Protein AF-A0A7D9IJY4-F1 (afdb_monomer)

Organism: Paramuricea clavata (NCBI:txid317549)

Nearest PDB structures (foldseek):
  7r44-assembly1_p  TM=6.832E-01  e=5.356E-04  Bos taurus
  6zkt-assembly1_Z  TM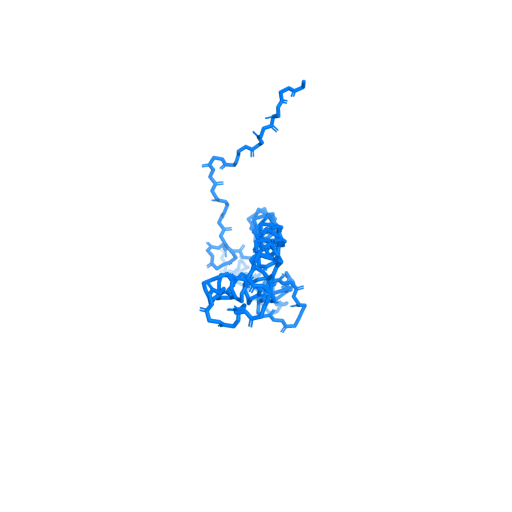=6.536E-01  e=6.001E-04  Ovis aries
  6zkj-assembly1_Z  TM=6.520E-01  e=9.458E-04  Ovis aries
  5ldw-assembly1_p  TM=6.730E-01  e=7.323E-03  Bos taurus
  6y79-assembly1_d  TM=7.376E-01  e=4.031E-02  Yarrowia lipolytica

Solvent-accessible surface area (backbone atoms only — not comparable to full-atom values): 6509 Å² total; per-residue (Å²): 133,82,84,83,76,87,78,76,93,66,83,59,60,51,75,92,76,49,61,55,83,40,69,65,59,39,51,46,18,51,52,41,53,53,49,54,44,51,52,30,53,53,48,30,51,54,29,48,51,52,33,51,53,40,39,70,73,44,55,92,49,27,82,72,76,35,48,65,40,51,53,55,24,50,57,33,43,52,56,27,50,39,39,63,36,71,87,35,88,65,20,29,77,71,74,65,51,71,55,72,67,59,53,50,55,52,52,56,55,62,73,76,108

Radius of gyration: 20.62 Å; Cα contacts (8 Å, |Δi|>4): 82; chains: 1; bounding box: 39×32×65 Å

Structure (mmCIF, N/CA/C/O backbone):
data_AF-A0A7D9IJY4-F1
#
_entry.id   AF-A0A7D9IJY4-F1
#
loop_
_atom_site.group_PDB
_atom_site.id
_atom_site.type_symbol
_atom_site.label_atom_id
_atom_site.label_alt_id
_atom_site.label_comp_id
_atom_site.label_asym_id
_atom_site.label_entity_id
_atom_site.label_seq_id
_atom_site.pdbx_PDB_ins_code
_atom_site.Cartn_x
_atom_site.Cartn_y
_atom_site.Cartn_z
_atom_site.occupancy
_atom_site.B_iso_or_equiv
_atom_site.auth_seq_id
_atom_site.auth_comp_id
_atom_site.auth_asym_id
_atom_site.auth_atom_id
_atom_site.pdbx_PDB_model_num
ATOM 1 N N . MET A 1 1 ? 16.356 15.840 17.396 1.00 50.16 1 MET A N 1
ATOM 2 C CA . MET A 1 1 ? 16.531 15.184 16.085 1.00 50.16 1 MET A CA 1
ATOM 3 C C . MET A 1 1 ? 15.353 15.600 15.234 1.00 50.16 1 MET A C 1
ATOM 5 O O . MET A 1 1 ? 14.234 15.227 15.561 1.00 50.16 1 MET A O 1
ATOM 9 N N . GLU A 1 2 ? 15.565 16.460 14.244 1.00 61.25 2 GLU A N 1
ATOM 10 C CA . GLU A 1 2 ? 14.496 16.796 13.304 1.00 61.25 2 GLU A CA 1
ATOM 11 C C . GLU A 1 2 ? 14.205 15.572 12.432 1.00 61.25 2 GLU A C 1
ATOM 13 O O . GLU A 1 2 ? 15.118 14.926 11.916 1.00 61.25 2 GLU A O 1
ATOM 18 N N . ASN A 1 3 ? 12.928 15.219 12.309 1.00 68.62 3 ASN A N 1
ATOM 19 C CA . ASN A 1 3 ? 12.497 14.093 11.494 1.00 68.62 3 ASN A CA 1
ATOM 20 C C . ASN A 1 3 ? 12.624 14.476 10.015 1.00 68.62 3 ASN A C 1
ATOM 22 O O . ASN A 1 3 ? 11.697 15.051 9.441 1.00 68.62 3 ASN A O 1
ATOM 26 N N . PHE A 1 4 ? 13.766 14.167 9.397 1.00 81.44 4 PHE A N 1
ATOM 27 C CA . PHE A 1 4 ? 13.955 14.337 7.959 1.00 81.44 4 PHE A CA 1
ATOM 28 C C . PHE A 1 4 ? 13.039 13.366 7.205 1.00 81.44 4 PHE A C 1
ATOM 30 O O . PHE A 1 4 ? 13.317 12.172 7.080 1.00 81.44 4 PHE A O 1
ATOM 37 N N . LYS A 1 5 ? 11.905 13.876 6.721 1.00 81.38 5 LYS A N 1
ATOM 38 C CA . LYS A 1 5 ? 10.998 13.133 5.846 1.00 81.38 5 LYS A CA 1
ATOM 39 C C . LYS A 1 5 ? 11.511 13.241 4.415 1.00 81.38 5 LYS A C 1
ATOM 41 O O . LYS A 1 5 ? 11.683 14.341 3.897 1.00 81.38 5 LYS A O 1
ATOM 46 N N . ARG A 1 6 ? 11.735 12.097 3.769 1.00 81.88 6 ARG A N 1
ATOM 47 C CA . ARG A 1 6 ? 12.071 12.049 2.345 1.00 81.88 6 ARG A CA 1
ATOM 48 C C . ARG A 1 6 ? 10.790 12.179 1.527 1.00 81.88 6 ARG A C 1
ATOM 50 O O . ARG A 1 6 ? 9.887 11.359 1.674 1.00 81.88 6 ARG A O 1
ATOM 57 N N . TYR A 1 7 ? 10.737 13.180 0.658 1.00 81.94 7 TYR A N 1
ATOM 58 C CA . TYR A 1 7 ? 9.654 13.354 -0.304 1.00 81.94 7 TYR A CA 1
ATOM 59 C C . TYR A 1 7 ? 10.115 12.870 -1.679 1.00 81.94 7 TYR A C 1
ATOM 61 O O . TYR A 1 7 ? 11.240 13.149 -2.093 1.00 81.94 7 TYR A O 1
AT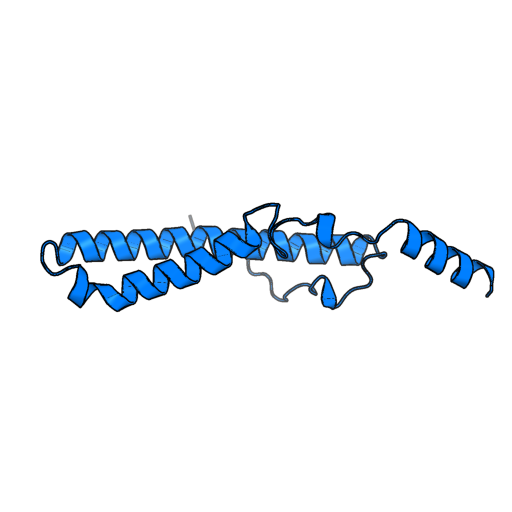OM 69 N N . TYR A 1 8 ? 9.249 12.136 -2.373 1.00 80.31 8 TYR A N 1
ATOM 70 C CA . TYR A 1 8 ? 9.403 11.853 -3.797 1.00 80.31 8 TYR A CA 1
ATOM 71 C C . TYR A 1 8 ? 8.556 12.895 -4.523 1.00 80.31 8 TYR A C 1
ATOM 73 O O . TYR A 1 8 ? 7.338 12.894 -4.364 1.00 80.31 8 TYR A O 1
ATOM 81 N N . SER A 1 9 ? 9.201 13.838 -5.214 1.00 72.31 9 SER A N 1
ATOM 82 C CA . SER A 1 9 ? 8.518 14.956 -5.878 1.00 72.31 9 SER A CA 1
ATOM 83 C C . SER A 1 9 ? 7.589 14.489 -6.996 1.00 72.31 9 SER A C 1
ATOM 85 O O . SER A 1 9 ? 6.562 15.117 -7.233 1.00 72.31 9 SER A O 1
ATOM 87 N N . GLU A 1 10 ? 7.926 13.371 -7.641 1.00 84.94 10 GLU A N 1
ATOM 88 C CA . GLU A 1 10 ? 7.186 12.802 -8.762 1.00 84.94 10 GLU A CA 1
ATOM 89 C C . GLU A 1 10 ? 7.014 11.293 -8.573 1.00 84.94 10 GLU A C 1
ATOM 91 O O . GLU A 1 10 ? 7.887 10.599 -8.037 1.00 84.94 10 GLU A O 1
ATOM 96 N N . ARG A 1 11 ? 5.854 10.783 -8.993 1.00 88.44 11 ARG A N 1
ATOM 97 C CA . ARG A 1 11 ? 5.599 9.345 -9.036 1.00 88.44 11 ARG A CA 1
ATOM 98 C C . ARG A 1 11 ? 6.290 8.788 -10.277 1.00 88.44 11 ARG A C 1
ATOM 100 O O . ARG A 1 11 ? 6.052 9.287 -11.369 1.00 88.44 11 ARG A O 1
ATOM 107 N N . ALA A 1 12 ? 7.117 7.760 -10.105 1.00 90.94 12 ALA A N 1
ATOM 108 C CA . ALA A 1 12 ? 7.667 7.038 -11.251 1.00 90.94 12 ALA A CA 1
ATOM 109 C C . ALA A 1 12 ? 6.537 6.311 -12.012 1.00 90.94 12 ALA A C 1
ATOM 111 O O . ALA A 1 12 ? 5.530 5.954 -11.383 1.00 90.94 12 ALA A O 1
ATOM 112 N N . PRO A 1 13 ? 6.692 6.103 -13.331 1.00 92.62 13 PRO A N 1
ATOM 113 C CA . PRO A 1 13 ? 5.668 5.477 -14.159 1.00 92.62 13 PRO A CA 1
ATOM 114 C C . PRO A 1 13 ? 5.359 4.048 -13.694 1.00 92.62 13 PRO A C 1
ATOM 116 O O . PRO A 1 13 ? 6.205 3.363 -13.107 1.00 92.62 13 PRO A O 1
ATOM 119 N N . LEU A 1 14 ? 4.123 3.610 -13.924 1.00 91.50 14 LEU A N 1
ATOM 120 C CA . LEU A 1 14 ? 3.663 2.264 -13.582 1.00 91.50 14 LEU A CA 1
ATOM 121 C C . LEU A 1 14 ? 4.084 1.240 -14.644 1.00 91.50 14 LEU A C 1
ATOM 123 O O . LEU A 1 14 ? 4.466 1.592 -15.758 1.00 91.50 14 LEU A O 1
ATOM 127 N N . PHE A 1 15 ? 3.991 -0.052 -14.316 1.00 91.81 15 PHE A N 1
ATOM 128 C CA . PHE A 1 15 ? 4.351 -1.121 -15.253 1.00 91.81 15 PHE A CA 1
ATOM 129 C C . PHE A 1 15 ? 3.485 -1.132 -16.521 1.00 91.81 15 PHE A C 1
ATOM 131 O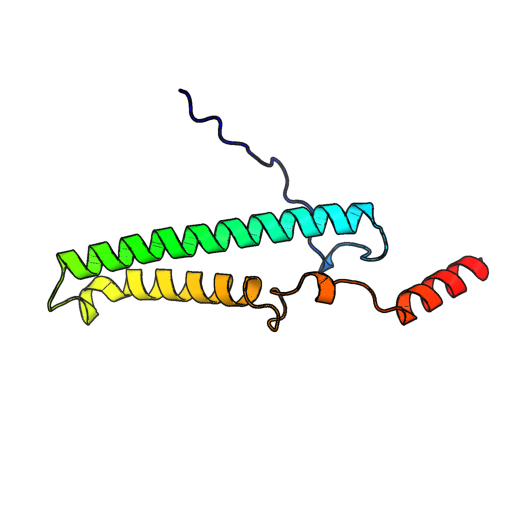 O . PHE A 1 15 ? 3.952 -1.589 -17.559 1.00 91.81 15 PHE A O 1
ATOM 138 N N . GLU A 1 16 ? 2.247 -0.634 -16.461 1.00 89.56 16 GLU A N 1
ATOM 139 C CA . GLU A 1 16 ? 1.364 -0.526 -17.628 1.00 89.56 16 GLU A CA 1
ATOM 140 C C . GLU A 1 16 ? 1.751 0.621 -18.580 1.00 89.56 16 GLU A C 1
ATOM 142 O O . GLU A 1 16 ? 1.301 0.646 -19.725 1.00 89.56 16 GLU A O 1
ATOM 147 N N . GLU A 1 17 ? 2.572 1.567 -18.118 1.00 91.25 17 GLU A N 1
ATOM 148 C CA . GLU A 1 17 ? 2.914 2.808 -18.828 1.00 91.25 17 GLU A CA 1
ATOM 149 C C . GLU A 1 17 ? 4.296 2.752 -19.501 1.00 91.25 17 GLU A C 1
ATOM 151 O O . GLU A 1 17 ? 4.649 3.656 -20.258 1.00 91.25 17 GLU A O 1
ATOM 156 N N . ILE A 1 18 ? 5.086 1.707 -19.234 1.00 92.69 18 ILE A N 1
ATOM 157 C CA . ILE A 1 18 ? 6.475 1.579 -19.696 1.00 92.69 18 ILE A CA 1
ATOM 158 C C . ILE A 1 18 ? 6.663 0.458 -20.725 1.00 92.69 18 ILE A C 1
ATOM 160 O O . ILE A 1 18 ? 5.900 -0.508 -20.778 1.00 92.69 18 ILE A O 1
ATOM 164 N N . ASP A 1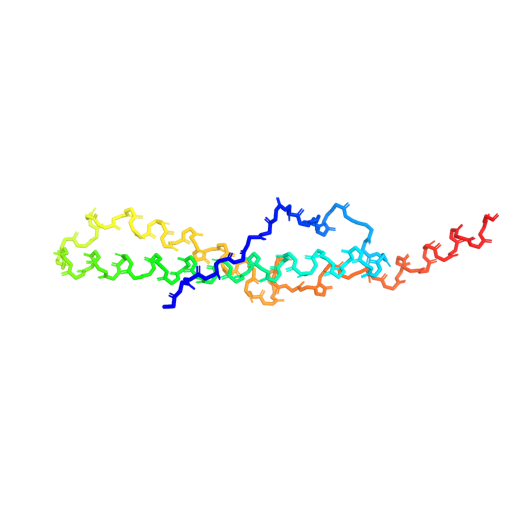 19 ? 7.755 0.530 -21.494 1.00 90.56 19 ASP A N 1
ATOM 165 C CA . ASP A 1 19 ? 8.298 -0.657 -22.161 1.00 90.56 19 ASP A CA 1
ATOM 166 C C . ASP A 1 19 ? 8.990 -1.537 -21.109 1.00 90.56 19 ASP A C 1
ATOM 168 O O . ASP A 1 19 ? 10.101 -1.242 -20.672 1.00 90.56 19 ASP A O 1
ATOM 172 N N . CYS A 1 20 ? 8.358 -2.645 -20.707 1.00 88.31 20 CYS A N 1
ATOM 173 C CA . CYS A 1 20 ? 8.943 -3.583 -19.742 1.00 88.31 20 CYS A CA 1
ATOM 174 C C . CYS A 1 20 ? 10.259 -4.234 -20.217 1.00 88.31 20 CYS A C 1
ATOM 176 O O . CYS A 1 20 ? 10.898 -4.942 -19.436 1.00 88.31 20 CYS A O 1
ATOM 178 N N . MET A 1 21 ? 10.642 -4.050 -21.485 1.00 87.50 21 MET A N 1
ATOM 179 C CA . MET A 1 21 ? 11.924 -4.488 -22.039 1.00 87.50 21 MET A CA 1
ATOM 180 C C . MET A 1 21 ? 13.060 -3.506 -21.739 1.00 87.50 21 MET A C 1
ATOM 182 O O . MET A 1 21 ? 14.218 -3.916 -21.792 1.00 87.50 21 MET A O 1
ATOM 186 N N . ASP A 1 22 ? 12.754 -2.235 -21.453 1.00 90.62 22 ASP A N 1
ATOM 187 C CA . ASP A 1 22 ? 13.740 -1.239 -21.036 1.00 90.62 22 ASP A CA 1
ATOM 188 C C . ASP A 1 22 ? 14.145 -1.500 -19.571 1.00 90.62 22 ASP A C 1
ATOM 190 O O . ASP A 1 22 ? 13.318 -1.355 -18.660 1.00 90.62 22 ASP A O 1
ATOM 194 N N . PRO A 1 23 ? 15.413 -1.876 -19.305 1.00 90.00 23 PRO A N 1
ATOM 195 C CA . PRO A 1 23 ? 15.862 -2.181 -17.953 1.00 90.00 23 PRO A CA 1
ATOM 196 C C . PRO A 1 23 ? 15.761 -0.993 -16.990 1.00 90.00 23 PRO A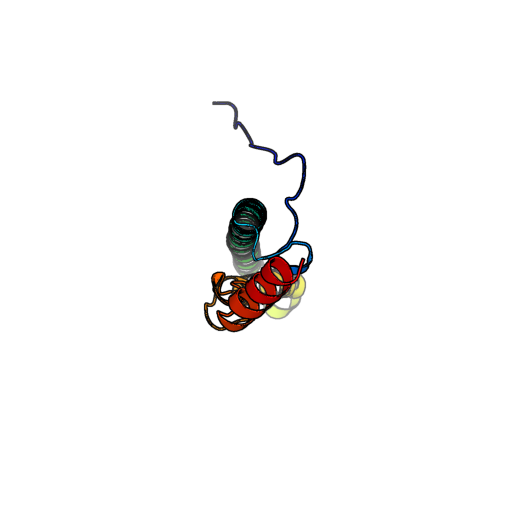 C 1
ATOM 198 O O . PRO A 1 23 ? 15.526 -1.208 -15.798 1.00 90.00 23 PRO A O 1
ATOM 201 N N . VAL A 1 24 ? 15.950 0.239 -17.477 1.00 92.94 24 VAL A N 1
ATOM 202 C CA . VAL A 1 24 ? 15.935 1.448 -16.642 1.00 92.94 24 VAL A CA 1
ATOM 203 C C . VAL A 1 24 ? 14.502 1.765 -16.236 1.00 92.94 24 VAL A C 1
ATOM 205 O O . VAL A 1 24 ? 14.213 1.833 -15.040 1.00 92.94 24 VAL A O 1
ATOM 208 N N . ALA A 1 25 ? 13.590 1.841 -17.208 1.00 93.31 25 ALA A N 1
ATOM 209 C CA . ALA A 1 25 ? 12.174 2.083 -16.941 1.00 93.31 25 ALA A CA 1
ATOM 210 C C . ALA A 1 25 ? 11.578 1.000 -16.023 1.00 93.31 25 ALA A C 1
ATOM 212 O O . ALA A 1 25 ? 10.889 1.302 -15.044 1.00 93.31 25 ALA A O 1
ATOM 213 N N . PHE A 1 26 ? 11.912 -0.274 -16.264 1.00 93.06 26 PHE A N 1
ATOM 214 C CA . PHE A 1 26 ? 11.463 -1.378 -15.415 1.00 93.06 26 PHE A CA 1
ATOM 215 C C . PHE A 1 26 ? 11.982 -1.258 -13.975 1.00 93.06 26 PHE A C 1
ATOM 217 O O . PHE A 1 26 ? 11.254 -1.546 -13.018 1.00 93.06 26 PHE A O 1
ATOM 224 N N . TYR A 1 27 ? 13.239 -0.844 -13.794 1.00 93.44 27 TYR A N 1
ATOM 225 C CA . TYR A 1 27 ? 13.826 -0.650 -12.469 1.00 93.44 27 TYR A CA 1
ATOM 226 C C . TYR A 1 27 ? 13.113 0.459 -11.681 1.00 93.44 27 TYR A C 1
ATOM 228 O O . TYR A 1 27 ? 12.821 0.280 -10.493 1.00 93.44 27 TYR A O 1
ATOM 236 N N . GLU A 1 28 ? 12.780 1.571 -12.332 1.00 93.81 28 GLU A N 1
ATOM 237 C CA . GLU A 1 28 ? 12.061 2.688 -11.713 1.00 93.81 28 GLU A CA 1
ATOM 238 C C . GLU A 1 28 ? 10.632 2.307 -11.307 1.00 93.81 28 GLU A C 1
ATOM 240 O O . GLU A 1 28 ? 10.249 2.524 -10.149 1.00 93.81 28 GLU A O 1
ATOM 245 N N . ALA A 1 29 ? 9.886 1.655 -12.206 1.00 94.12 29 ALA A N 1
ATOM 246 C CA . ALA A 1 29 ? 8.539 1.152 -11.933 1.00 94.12 29 ALA A CA 1
ATOM 247 C C . ALA A 1 29 ? 8.536 0.128 -10.788 1.00 94.12 29 ALA A C 1
ATOM 249 O O . ALA A 1 29 ? 7.723 0.208 -9.862 1.00 94.12 29 ALA A O 1
ATOM 250 N N . LYS A 1 30 ? 9.521 -0.780 -10.755 1.00 93.12 30 LYS A N 1
ATOM 251 C CA . LYS A 1 30 ? 9.726 -1.704 -9.629 1.00 93.12 30 LYS A CA 1
ATOM 252 C C . LYS A 1 30 ? 9.993 -0.969 -8.318 1.00 93.12 30 LYS A C 1
ATOM 254 O O . LYS A 1 30 ? 9.491 -1.380 -7.269 1.00 93.12 30 LYS A O 1
ATOM 259 N N . GLY A 1 31 ? 10.782 0.101 -8.361 1.00 92.88 31 GLY A N 1
ATOM 260 C CA . GLY A 1 31 ? 11.018 0.961 -7.208 1.00 92.88 31 GLY A CA 1
ATOM 261 C C . GLY A 1 31 ? 9.725 1.595 -6.691 1.00 92.88 31 GLY A C 1
ATOM 262 O O . GLY A 1 31 ? 9.505 1.617 -5.479 1.00 92.88 31 GLY A O 1
ATOM 263 N N . GLN A 1 32 ? 8.857 2.071 -7.587 1.00 93.12 32 GLN A N 1
ATOM 264 C CA . GLN A 1 32 ? 7.551 2.625 -7.221 1.00 93.12 32 GLN A CA 1
ATOM 265 C C . GLN A 1 32 ? 6.626 1.567 -6.625 1.00 93.12 32 GLN A C 1
ATOM 267 O O . GLN A 1 32 ? 6.083 1.780 -5.545 1.00 93.12 32 GLN A O 1
ATOM 272 N N . TRP A 1 33 ? 6.523 0.404 -7.266 1.00 92.62 33 TRP A N 1
ATOM 273 C CA . TRP A 1 33 ? 5.747 -0.734 -6.775 1.00 92.62 33 TRP A CA 1
ATOM 274 C C . TRP A 1 33 ? 6.144 -1.133 -5.346 1.00 92.62 33 TRP A C 1
ATOM 276 O O . TRP A 1 33 ? 5.287 -1.323 -4.482 1.00 92.62 33 TRP A O 1
ATOM 286 N N . ALA A 1 34 ? 7.448 -1.191 -5.054 1.00 92.56 34 ALA A N 1
ATOM 287 C CA . ALA A 1 34 ? 7.938 -1.514 -3.715 1.00 92.56 34 ALA A CA 1
ATOM 288 C C . ALA A 1 34 ? 7.555 -0.448 -2.671 1.00 92.56 34 ALA A C 1
ATOM 290 O O . ALA A 1 34 ? 7.198 -0.793 -1.542 1.00 92.56 34 ALA A O 1
ATOM 291 N N . ARG A 1 35 ? 7.603 0.841 -3.043 1.00 92.69 35 ARG A N 1
ATOM 292 C CA . ARG A 1 35 ? 7.173 1.949 -2.174 1.00 92.69 35 ARG A CA 1
ATOM 293 C C . ARG A 1 35 ? 5.673 1.899 -1.900 1.00 92.69 35 ARG A C 1
ATOM 295 O O . ARG A 1 35 ? 5.277 1.997 -0.742 1.00 92.69 35 ARG A O 1
ATOM 302 N N . ASP A 1 36 ? 4.859 1.693 -2.930 1.00 92.50 36 ASP A N 1
ATOM 303 C CA . ASP A 1 36 ? 3.401 1.620 -2.802 1.00 92.50 36 ASP A CA 1
ATOM 304 C C . ASP A 1 36 ? 2.994 0.444 -1.895 1.00 92.50 36 ASP A C 1
ATOM 306 O O . ASP A 1 36 ? 2.196 0.608 -0.969 1.00 92.50 36 ASP A O 1
ATOM 310 N N . LYS A 1 37 ? 3.647 -0.715 -2.056 1.00 92.56 37 LYS A N 1
ATOM 311 C CA . LYS A 1 37 ? 3.477 -1.877 -1.173 1.00 92.56 37 LYS A CA 1
ATOM 312 C C . LYS A 1 37 ? 3.840 -1.567 0.282 1.00 92.56 37 LYS A C 1
ATOM 314 O O . LYS A 1 37 ? 3.100 -1.952 1.187 1.00 92.56 37 LYS A O 1
ATOM 319 N N . ALA A 1 38 ? 4.944 -0.858 0.525 1.00 92.75 38 ALA A N 1
ATOM 320 C CA . ALA A 1 38 ? 5.325 -0.438 1.874 1.00 92.75 38 ALA A CA 1
ATOM 321 C C . ALA A 1 38 ? 4.281 0.510 2.492 1.00 92.75 38 ALA A C 1
ATOM 323 O O . ALA A 1 38 ? 3.901 0.339 3.649 1.00 92.75 38 ALA A O 1
ATOM 324 N N . VAL A 1 39 ? 3.745 1.454 1.711 1.00 93.81 39 VAL A N 1
ATOM 325 C CA . VAL A 1 39 ? 2.657 2.337 2.160 1.00 93.81 39 VAL A CA 1
ATOM 326 C C . VAL A 1 39 ? 1.403 1.537 2.521 1.00 93.81 39 VAL A C 1
ATOM 328 O O . VAL A 1 39 ? 0.768 1.838 3.530 1.00 93.81 39 VAL A O 1
ATOM 331 N N . HIS A 1 40 ? 1.038 0.510 1.749 1.00 95.62 40 HIS A N 1
ATOM 332 C CA . HIS A 1 40 ? -0.111 -0.344 2.072 1.00 95.62 40 HIS A CA 1
ATOM 333 C C . HIS A 1 40 ? 0.086 -1.136 3.369 1.00 95.62 40 HIS A C 1
ATOM 335 O O . HIS A 1 40 ? -0.846 -1.214 4.169 1.00 95.62 40 HIS A O 1
ATOM 341 N N . VAL A 1 41 ? 1.294 -1.650 3.627 1.00 95.19 41 VAL A N 1
ATOM 342 C CA . VAL A 1 41 ? 1.632 -2.302 4.906 1.00 95.19 41 VAL A CA 1
ATOM 343 C C . VAL A 1 41 ? 1.413 -1.348 6.080 1.00 95.19 41 VAL A C 1
ATOM 345 O O . VAL A 1 41 ? 0.725 -1.697 7.039 1.00 95.19 41 VAL A O 1
ATOM 348 N N . GLU A 1 42 ? 1.964 -0.136 6.004 1.00 96.56 42 GLU A N 1
ATOM 349 C CA . GLU A 1 42 ? 1.851 0.832 7.099 1.00 96.56 42 GLU A CA 1
ATOM 350 C C . GLU A 1 42 ? 0.418 1.352 7.269 1.00 96.56 42 GLU A C 1
ATOM 352 O O . GLU A 1 42 ? -0.047 1.510 8.396 1.00 96.56 42 GLU A O 1
ATOM 357 N N . LYS A 1 43 ? -0.338 1.527 6.178 1.00 97.56 43 LYS A N 1
ATOM 358 C CA . LYS A 1 43 ? -1.773 1.847 6.255 1.00 97.56 43 LYS A CA 1
ATOM 359 C C . LYS A 1 43 ? -2.544 0.786 7.033 1.00 97.56 43 LYS A C 1
ATOM 361 O O . LYS A 1 43 ? -3.303 1.142 7.929 1.00 97.56 43 LYS A O 1
ATOM 366 N N . VAL A 1 44 ? -2.340 -0.499 6.732 1.00 98.00 44 VAL A N 1
ATOM 367 C CA . VAL A 1 44 ? -3.013 -1.591 7.456 1.00 98.00 44 VAL A CA 1
ATOM 368 C C . VAL A 1 44 ? -2.686 -1.544 8.946 1.00 98.00 44 VAL A C 1
ATOM 370 O O . VAL A 1 44 ? -3.598 -1.689 9.754 1.00 98.00 44 VAL A O 1
ATOM 373 N N . LYS A 1 45 ? -1.426 -1.289 9.321 1.00 97.88 45 LYS A N 1
ATOM 374 C CA . LYS A 1 45 ? -1.031 -1.149 10.733 1.00 97.88 45 LYS A CA 1
ATOM 375 C C . LYS A 1 45 ? -1.757 0.009 11.418 1.00 97.88 45 LYS A C 1
ATOM 377 O O . LYS A 1 45 ? -2.365 -0.203 12.461 1.00 97.88 45 LYS A O 1
ATOM 382 N N . ILE A 1 46 ? -1.772 1.190 10.797 1.00 98.38 46 ILE A N 1
ATOM 383 C CA . ILE A 1 46 ? -2.455 2.376 11.337 1.00 98.38 46 ILE A CA 1
ATOM 384 C C . ILE A 1 46 ? -3.953 2.109 11.532 1.00 98.38 46 ILE A C 1
ATOM 386 O O . ILE A 1 46 ? -4.514 2.439 12.575 1.00 98.38 46 ILE A O 1
ATOM 390 N N . TYR A 1 47 ? -4.627 1.518 10.543 1.00 98.38 47 TYR A N 1
ATOM 391 C CA . TYR A 1 47 ? -6.059 1.229 10.663 1.00 98.38 47 TYR A CA 1
ATOM 392 C C . TYR A 1 47 ? -6.351 0.107 11.658 1.00 98.38 47 TYR A C 1
ATOM 394 O O . TYR A 1 47 ? -7.352 0.172 12.364 1.00 98.38 47 TYR A O 1
ATOM 402 N N . HIS A 1 48 ? -5.465 -0.881 11.767 1.00 98.00 48 HIS A N 1
ATOM 403 C CA . HIS A 1 48 ? -5.570 -1.924 12.779 1.00 98.00 48 HIS A CA 1
ATOM 404 C C . HIS A 1 48 ? -5.456 -1.352 14.199 1.00 98.00 48 HIS A C 1
ATOM 406 O O . HIS A 1 48 ? -6.240 -1.721 15.069 1.00 98.00 48 HIS A O 1
ATOM 412 N N . GLU A 1 49 ? -4.523 -0.424 14.433 1.00 98.31 49 GLU A N 1
ATOM 413 C CA . GLU A 1 49 ? -4.402 0.288 15.711 1.00 98.31 49 GLU A CA 1
ATOM 414 C C . GLU A 1 49 ? -5.669 1.089 16.027 1.00 98.31 49 GLU A C 1
ATOM 416 O O . GLU A 1 49 ? -6.241 0.923 17.099 1.00 98.31 49 GLU A O 1
ATOM 421 N N . ARG A 1 50 ? -6.196 1.854 15.064 1.00 98.12 50 ARG A N 1
ATOM 422 C CA . ARG A 1 50 ? -7.459 2.598 15.238 1.00 98.12 50 ARG A CA 1
ATOM 423 C C . ARG A 1 50 ? -8.644 1.691 15.557 1.00 98.12 50 ARG A C 1
ATOM 425 O O . ARG A 1 50 ? -9.469 2.026 16.405 1.00 98.12 50 ARG A O 1
ATOM 432 N N . LEU A 1 51 ? -8.732 0.545 14.885 1.00 97.62 51 LEU A N 1
ATOM 433 C CA . LEU A 1 51 ? -9.779 -0.437 15.134 1.00 97.62 51 LEU A CA 1
ATOM 434 C C . LEU A 1 51 ? -9.655 -1.037 16.537 1.00 97.62 51 LEU A C 1
ATOM 436 O O . LEU A 1 51 ? -10.658 -1.167 17.238 1.00 97.62 51 LEU A O 1
ATOM 440 N N . ARG A 1 52 ? -8.429 -1.357 16.966 1.00 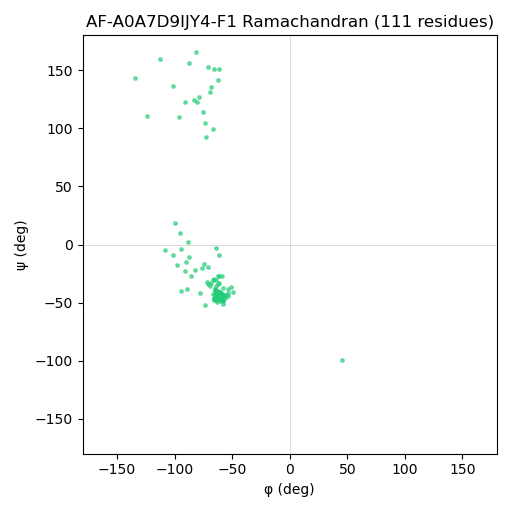97.62 52 ARG A N 1
ATOM 441 C CA . ARG A 1 52 ? -8.141 -1.834 18.321 1.00 97.62 52 ARG A CA 1
ATOM 442 C C . ARG A 1 52 ? -8.524 -0.794 19.374 1.00 97.62 52 ARG A C 1
ATOM 444 O O . ARG A 1 52 ? -9.154 -1.156 20.363 1.00 97.62 52 ARG A O 1
ATOM 451 N N . ASP A 1 53 ? -8.202 0.475 19.148 1.00 97.75 53 ASP A N 1
ATOM 452 C CA . ASP A 1 53 ? -8.565 1.568 20.053 1.00 97.75 53 ASP A CA 1
ATOM 453 C C . ASP A 1 53 ? -10.087 1.756 20.122 1.00 97.75 53 ASP A C 1
ATOM 455 O O . ASP A 1 53 ? -10.648 2.001 21.188 1.00 97.75 53 ASP A O 1
ATOM 459 N N . CYS A 1 54 ? -10.793 1.611 18.997 1.00 97.69 54 CYS A N 1
ATOM 460 C CA . CYS A 1 54 ? -12.254 1.632 18.988 1.00 97.69 54 CYS A CA 1
ATOM 461 C C . CYS A 1 54 ? -12.844 0.448 19.767 1.00 97.69 54 CYS A C 1
ATOM 463 O O . CYS A 1 54 ? -13.710 0.646 20.615 1.00 97.69 54 CYS A O 1
ATOM 465 N N . TYR A 1 55 ? -12.310 -0.760 19.563 1.00 97.12 55 TYR A N 1
ATOM 466 C CA . TYR A 1 55 ? -12.702 -1.954 20.314 1.00 97.12 55 TYR A CA 1
ATOM 467 C C . TYR A 1 55 ? -12.534 -1.783 21.825 1.00 97.12 55 TYR A C 1
ATOM 469 O O . TYR A 1 55 ? -13.430 -2.141 22.584 1.00 97.12 55 TYR A O 1
ATOM 477 N N . GLN A 1 56 ? -11.419 -1.199 22.266 1.00 96.56 56 GLN A N 1
ATOM 478 C CA . GLN A 1 56 ? -11.169 -0.949 23.686 1.00 96.56 56 GLN A CA 1
ATOM 479 C C . GLN A 1 56 ? -12.092 0.118 24.286 1.00 96.56 56 GLN A C 1
ATOM 481 O O . GLN A 1 56 ? -12.423 0.024 25.460 1.00 96.56 56 GLN A O 1
ATOM 486 N N . ARG A 1 57 ? -12.499 1.131 23.511 1.00 97.19 57 ARG A N 1
ATOM 487 C CA . ARG A 1 57 ? -13.391 2.200 23.996 1.00 97.19 57 ARG A CA 1
ATOM 488 C C . ARG A 1 57 ? -14.854 1.770 24.074 1.00 97.19 57 ARG A C 1
ATOM 490 O O . ARG A 1 57 ? -15.538 2.147 25.016 1.00 97.19 57 ARG A O 1
ATOM 497 N N . GLU A 1 58 ? -15.331 1.035 23.072 1.00 96.56 58 GLU A N 1
ATOM 498 C CA . GLU A 1 58 ? -16.751 0.681 22.931 1.00 96.56 58 GLU A CA 1
ATOM 499 C C . GLU A 1 58 ? -17.114 -0.652 23.601 1.00 96.56 58 GLU A C 1
ATOM 501 O O . GLU A 1 58 ? -18.285 -0.883 23.911 1.00 96.56 58 GLU A O 1
ATOM 506 N N . GLU A 1 59 ? -16.126 -1.534 23.795 1.00 92.69 59 GLU A N 1
ATOM 507 C CA . GLU A 1 59 ? -16.248 -2.872 24.383 1.00 92.69 59 GLU A CA 1
ATOM 508 C C . GLU A 1 59 ? -17.449 -3.662 23.826 1.00 92.69 59 GLU A C 1
ATOM 510 O O . GLU A 1 59 ? -17.400 -4.224 22.730 1.00 92.69 59 GLU A O 1
ATOM 515 N N . VAL A 1 60 ? -18.558 -3.687 24.570 1.00 93.88 60 VAL A N 1
ATOM 516 C CA . VAL A 1 60 ? -19.788 -4.421 24.247 1.00 93.88 60 VAL A CA 1
ATOM 517 C C . VAL A 1 60 ? -20.501 -3.879 23.002 1.00 93.88 60 VAL A C 1
ATOM 519 O O . VAL A 1 60 ? -21.117 -4.657 22.274 1.00 93.88 60 VAL A O 1
ATOM 522 N N . ASN A 1 61 ? -20.384 -2.577 22.713 1.00 94.69 61 ASN A N 1
ATOM 523 C CA . ASN A 1 61 ? -21.061 -1.912 21.587 1.00 94.69 61 ASN A CA 1
ATOM 524 C C . ASN A 1 61 ? -20.191 -1.801 20.322 1.00 94.69 61 ASN A C 1
ATOM 526 O O . ASN A 1 61 ? -20.573 -1.146 19.349 1.00 94.69 61 ASN A O 1
ATOM 530 N N . PHE A 1 62 ? -19.035 -2.471 20.298 1.00 95.06 62 PHE A N 1
ATOM 531 C CA . PHE A 1 62 ? -18.066 -2.420 19.199 1.00 95.06 62 PHE A CA 1
ATOM 532 C C . PHE A 1 62 ? -18.685 -2.640 17.810 1.00 95.06 62 PHE A C 1
ATOM 534 O O . PHE A 1 62 ? -18.331 -1.959 16.848 1.00 95.06 62 PHE A O 1
ATOM 541 N N . ARG A 1 63 ? -19.627 -3.585 17.698 1.00 92.06 63 ARG A N 1
ATOM 542 C CA . ARG A 1 63 ? -20.226 -3.973 16.411 1.00 92.06 63 ARG A CA 1
ATOM 543 C C . ARG A 1 63 ? -20.984 -2.840 15.732 1.00 92.06 63 ARG A C 1
ATOM 545 O O . ARG A 1 63 ? -21.007 -2.788 14.504 1.00 92.06 63 ARG A O 1
ATOM 552 N N . ASP A 1 64 ? -21.611 -1.967 16.510 1.00 95.00 64 ASP A N 1
ATOM 553 C CA . ASP A 1 64 ? -22.411 -0.877 15.967 1.00 95.00 64 ASP A CA 1
ATOM 554 C C . ASP A 1 64 ? -21.615 0.413 15.838 1.00 95.00 64 ASP A C 1
ATOM 556 O O . ASP A 1 64 ? -21.732 1.087 14.812 1.00 95.00 64 ASP A O 1
ATOM 560 N N . ASN A 1 65 ? -20.767 0.708 16.824 1.00 96.62 65 ASN A N 1
ATOM 561 C CA . ASN A 1 65 ? -20.088 1.996 16.922 1.00 96.62 65 ASN A CA 1
ATOM 562 C C . ASN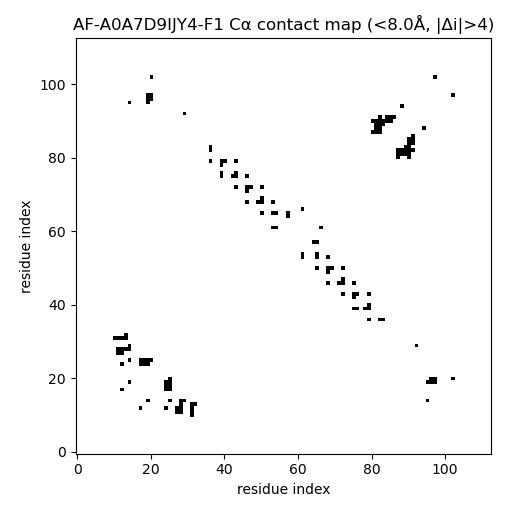 A 1 65 ? -18.780 2.058 16.115 1.00 96.62 65 ASN A C 1
ATOM 564 O O . ASN A 1 65 ? -18.431 3.129 15.629 1.00 96.62 65 ASN A O 1
ATOM 568 N N . CYS A 1 66 ? -18.100 0.927 15.882 1.00 97.25 66 CYS A N 1
ATOM 569 C CA . CYS A 1 66 ? -16.810 0.880 15.172 1.00 97.25 66 CYS A CA 1
ATOM 570 C C . CYS A 1 66 ? -16.913 0.466 13.694 1.00 97.25 66 CYS A C 1
ATOM 572 O O . CYS A 1 66 ? -15.924 0.040 13.095 1.00 97.25 66 CYS A O 1
ATOM 574 N N . LYS A 1 67 ? -18.106 0.550 13.083 1.00 97.19 67 LYS A N 1
ATOM 575 C CA . LYS A 1 67 ? -18.338 0.142 11.679 1.00 97.19 67 LYS A CA 1
ATOM 576 C C . LYS A 1 67 ? -17.370 0.821 10.713 1.00 97.19 67 LYS A C 1
ATOM 578 O O . LYS A 1 67 ? -16.803 0.170 9.844 1.00 97.19 67 LYS A O 1
ATOM 583 N N . LYS A 1 68 ? -17.126 2.114 10.922 1.00 97.38 68 LYS A N 1
ATOM 584 C CA . LYS A 1 68 ? -16.216 2.892 10.086 1.00 97.38 68 LYS A CA 1
ATOM 585 C C . LYS A 1 68 ? -14.776 2.385 10.182 1.00 97.38 68 LYS A C 1
ATOM 587 O O . LYS A 1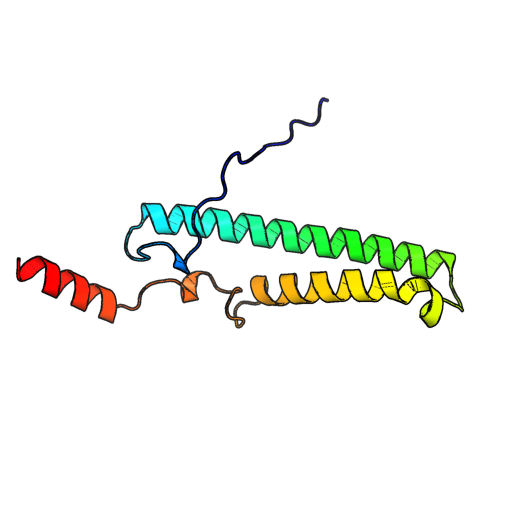 68 ? -14.126 2.218 9.159 1.00 97.38 68 LYS A O 1
ATOM 592 N N . GLU A 1 69 ? -14.267 2.137 11.385 1.00 97.88 69 GLU A N 1
ATOM 593 C CA . GLU A 1 69 ? -12.912 1.623 11.595 1.00 97.88 69 GLU A CA 1
ATOM 594 C C . GLU A 1 69 ? -12.746 0.220 10.999 1.00 97.88 69 GLU A C 1
ATOM 596 O O . GLU A 1 69 ? -11.682 -0.094 10.463 1.00 97.88 69 GLU A O 1
ATOM 601 N N . ILE A 1 70 ? -13.798 -0.606 11.063 1.00 97.44 70 ILE A N 1
ATOM 602 C CA . ILE A 1 70 ? -13.833 -1.929 10.431 1.00 97.44 70 ILE A CA 1
ATOM 603 C C . ILE A 1 70 ? -13.729 -1.786 8.911 1.00 97.44 70 ILE A C 1
ATOM 605 O O . ILE A 1 70 ? -12.885 -2.442 8.300 1.00 97.44 70 ILE A O 1
ATOM 609 N N . ASP A 1 71 ? -14.544 -0.918 8.309 1.00 97.94 71 ASP A N 1
ATOM 610 C CA . ASP A 1 71 ? -14.551 -0.689 6.862 1.00 97.94 71 ASP A CA 1
ATOM 611 C C . ASP A 1 71 ? -13.213 -0.113 6.376 1.00 97.94 71 ASP A C 1
ATOM 613 O O . ASP A 1 71 ? -12.642 -0.610 5.402 1.00 97.94 71 ASP A O 1
ATOM 617 N N . ASP A 1 72 ? -12.675 0.881 7.088 1.00 98.00 72 ASP A N 1
ATOM 618 C CA . ASP A 1 72 ? -11.378 1.500 6.805 1.00 98.00 72 ASP A CA 1
ATOM 619 C C . ASP A 1 72 ? -10.248 0.444 6.843 1.00 98.00 72 ASP A C 1
ATOM 621 O O . ASP A 1 72 ? -9.429 0.350 5.919 1.00 98.00 72 ASP A O 1
ATOM 625 N N . TYR A 1 73 ? -10.220 -0.399 7.886 1.00 98.25 73 TYR A N 1
ATOM 626 C CA . TYR A 1 73 ? -9.260 -1.500 8.003 1.00 98.25 73 TYR A CA 1
ATOM 627 C C . TYR A 1 73 ? -9.431 -2.528 6.883 1.00 98.25 73 TYR A C 1
ATOM 629 O O . TYR A 1 73 ? -8.443 -2.945 6.274 1.00 98.25 73 TYR A O 1
ATOM 637 N N . TRP A 1 74 ? -10.668 -2.923 6.580 1.00 97.94 74 TRP A N 1
ATOM 638 C CA . TRP A 1 74 ? -10.956 -3.930 5.566 1.00 97.94 74 TRP A CA 1
ATOM 639 C C . TRP A 1 74 ? -10.517 -3.481 4.173 1.00 97.94 74 TRP A C 1
ATOM 641 O O . TRP A 1 74 ? -9.848 -4.237 3.465 1.00 97.94 74 TRP A O 1
ATOM 651 N N . GLN A 1 75 ? -10.818 -2.238 3.794 1.00 97.56 75 GLN A N 1
ATOM 652 C CA . GLN A 1 75 ? -10.388 -1.667 2.516 1.00 97.56 75 GLN A CA 1
ATOM 653 C C . GLN A 1 75 ? -8.859 -1.618 2.408 1.00 97.56 75 GLN A C 1
ATOM 655 O O . GLN A 1 75 ? -8.292 -2.048 1.399 1.00 97.56 75 GLN A O 1
ATOM 660 N N . ALA A 1 76 ? -8.175 -1.163 3.464 1.00 97.25 76 ALA A N 1
ATOM 661 C CA . ALA A 1 76 ? -6.715 -1.158 3.504 1.00 97.25 76 ALA A CA 1
ATOM 662 C C . ALA A 1 76 ? -6.137 -2.579 3.399 1.00 97.25 76 ALA A C 1
ATOM 664 O O . ALA A 1 76 ? -5.163 -2.804 2.676 1.00 97.25 76 ALA A O 1
ATOM 665 N N . PHE A 1 77 ? -6.760 -3.549 4.072 1.00 96.81 77 PHE A N 1
ATOM 666 C CA . PHE A 1 77 ? -6.341 -4.945 4.044 1.00 96.81 77 PHE A CA 1
ATOM 667 C C . PHE A 1 77 ? -6.483 -5.568 2.652 1.00 96.81 77 PHE A C 1
ATOM 669 O O . PHE A 1 77 ? -5.581 -6.291 2.233 1.00 96.81 77 PHE A O 1
ATOM 676 N N . GLN A 1 78 ? -7.546 -5.267 1.897 1.00 95.12 78 GLN A N 1
ATOM 677 C CA . GLN A 1 78 ? -7.694 -5.770 0.523 1.00 95.12 78 GLN A CA 1
ATOM 678 C C . GLN A 1 78 ? -6.611 -5.233 -0.420 1.00 95.12 78 GLN A C 1
ATOM 680 O O . GLN A 1 78 ? -6.049 -5.999 -1.205 1.00 95.12 78 GLN A O 1
ATOM 685 N N . LEU A 1 79 ? -6.272 -3.944 -0.314 1.00 93.38 79 LEU A N 1
ATOM 686 C CA . LEU A 1 79 ? -5.185 -3.348 -1.100 1.00 93.38 79 LEU A CA 1
ATOM 687 C C . LEU A 1 79 ? -3.834 -3.977 -0.750 1.00 93.38 79 LEU A C 1
ATOM 689 O O . LEU A 1 79 ? -3.087 -4.383 -1.639 1.00 93.38 79 LEU A O 1
ATOM 693 N N . PHE A 1 80 ? -3.549 -4.131 0.545 1.00 94.44 80 PHE A N 1
ATOM 694 C CA . PHE A 1 80 ? -2.361 -4.843 1.003 1.00 94.44 80 PHE A CA 1
ATOM 695 C C . PHE A 1 80 ? -2.332 -6.279 0.473 1.00 94.44 80 PHE A C 1
ATOM 697 O O . PHE A 1 80 ? -1.326 -6.688 -0.092 1.00 94.44 80 PHE A O 1
ATOM 704 N N . LYS A 1 81 ? -3.427 -7.034 0.597 1.00 92.81 81 LYS A N 1
ATOM 705 C CA . LYS A 1 81 ? -3.541 -8.423 0.135 1.00 92.81 81 LYS A CA 1
ATOM 706 C C . LYS A 1 81 ? -3.225 -8.552 -1.358 1.00 92.81 81 LYS A C 1
ATOM 708 O O . LYS A 1 81 ? -2.440 -9.423 -1.727 1.00 92.81 81 LYS A O 1
ATOM 713 N N . ARG A 1 82 ? -3.783 -7.665 -2.193 1.00 90.31 82 ARG A N 1
ATOM 714 C CA . ARG A 1 82 ? -3.530 -7.608 -3.644 1.00 90.31 82 ARG A CA 1
ATOM 715 C C . ARG A 1 82 ? -2.045 -7.424 -3.972 1.00 90.31 82 ARG A C 1
ATOM 717 O O . ARG A 1 82 ? -1.572 -8.033 -4.926 1.00 90.31 82 ARG A O 1
ATOM 724 N N . ASP A 1 83 ? -1.315 -6.632 -3.188 1.00 87.75 83 ASP A N 1
ATOM 725 C CA . ASP A 1 83 ? 0.090 -6.287 -3.471 1.00 87.75 83 ASP A CA 1
ATOM 726 C C . ASP A 1 83 ? 1.101 -7.141 -2.687 1.00 87.75 83 ASP A C 1
ATOM 728 O O . ASP A 1 83 ? 2.295 -7.198 -3.000 1.00 87.75 83 ASP A O 1
ATOM 732 N N . ALA A 1 84 ? 0.660 -7.806 -1.624 1.00 85.06 84 ALA A N 1
ATOM 733 C CA . ALA A 1 84 ? 1.522 -8.567 -0.734 1.00 85.06 84 ALA A CA 1
ATOM 734 C C . ALA A 1 84 ? 1.704 -10.014 -1.178 1.00 85.06 84 ALA A C 1
ATOM 736 O O . ALA A 1 84 ? 2.803 -10.552 -1.025 1.00 85.06 84 ALA A O 1
ATOM 737 N N . TRP A 1 85 ? 0.645 -10.638 -1.689 1.00 84.56 85 TRP A N 1
ATOM 738 C CA . TRP A 1 85 ? 0.579 -12.082 -1.874 1.00 84.56 85 TRP A CA 1
ATOM 739 C C . TRP A 1 85 ? 1.081 -12.487 -3.261 1.00 84.56 85 TRP A C 1
ATOM 741 O O . TRP A 1 85 ? 0.556 -12.060 -4.272 1.00 84.56 85 TRP A O 1
ATOM 751 N N . GLY A 1 86 ? 2.091 -13.352 -3.345 1.00 82.25 86 GLY A N 1
ATOM 752 C CA . GLY A 1 86 ? 2.785 -13.645 -4.613 1.00 82.25 86 GLY A CA 1
ATOM 753 C C . GLY A 1 86 ? 1.959 -14.318 -5.724 1.00 82.25 86 GLY A C 1
ATOM 754 O O . GLY A 1 86 ? 2.498 -14.551 -6.803 1.00 82.25 86 GLY A O 1
ATOM 755 N N . TYR A 1 87 ? 0.692 -14.650 -5.475 1.00 81.75 87 TYR A N 1
ATOM 756 C CA . TYR A 1 87 ? -0.223 -15.232 -6.461 1.00 81.75 87 TYR A CA 1
ATOM 757 C C . TYR A 1 87 ? -1.317 -14.263 -6.934 1.00 81.75 87 TYR A C 1
ATOM 759 O O . TYR A 1 87 ? -2.110 -14.633 -7.794 1.00 81.75 87 TYR A O 1
ATOM 767 N N . THR A 1 88 ? -1.403 -13.056 -6.369 1.00 84.50 88 THR A N 1
ATOM 768 C CA . THR A 1 88 ? -2.333 -12.016 -6.827 1.00 84.50 88 THR A CA 1
ATOM 769 C C . THR A 1 88 ? -1.697 -11.176 -7.931 1.00 84.50 88 THR A C 1
ATOM 771 O O . THR A 1 88 ? -0.472 -11.056 -7.996 1.00 84.50 88 THR A O 1
ATOM 774 N N . ASP A 1 89 ? -2.531 -10.549 -8.765 1.00 78.06 89 ASP A N 1
ATOM 775 C CA . ASP A 1 89 ? -2.098 -9.816 -9.966 1.00 78.06 89 ASP A CA 1
ATOM 776 C C . ASP A 1 89 ? -1.021 -8.752 -9.681 1.00 78.06 89 ASP A C 1
ATOM 778 O O . ASP A 1 89 ? -0.066 -8.618 -10.439 1.00 78.06 89 ASP A O 1
ATOM 782 N N . GLY A 1 90 ? -1.125 -8.040 -8.551 1.00 81.69 90 GLY A N 1
ATOM 783 C CA . GLY A 1 90 ? -0.160 -7.013 -8.131 1.00 81.69 90 GLY A CA 1
ATOM 784 C C . GLY A 1 90 ? 0.939 -7.501 -7.184 1.00 81.69 90 GLY A C 1
ATOM 785 O O . GLY A 1 90 ? 1.820 -6.729 -6.803 1.00 81.69 90 GLY A O 1
ATOM 786 N N . GLY A 1 91 ? 0.899 -8.764 -6.757 1.00 86.06 91 GLY A N 1
ATOM 787 C CA . GLY A 1 91 ? 1.725 -9.254 -5.655 1.00 86.06 91 GLY A CA 1
ATOM 788 C C . GLY A 1 91 ? 3.086 -9.810 -6.063 1.00 86.06 91 GLY A C 1
ATOM 789 O O . GLY A 1 91 ? 3.976 -9.959 -5.219 1.00 86.06 91 GLY A O 1
ATOM 790 N N . ASN A 1 92 ? 3.274 -10.081 -7.356 1.00 90.00 92 ASN A N 1
ATOM 791 C CA . ASN A 1 92 ? 4.493 -10.658 -7.903 1.00 90.00 92 ASN A CA 1
ATOM 792 C C . ASN A 1 92 ? 5.088 -9.778 -9.002 1.00 90.00 92 ASN A C 1
ATOM 794 O O . ASN A 1 92 ? 4.588 -9.732 -10.121 1.00 90.00 92 ASN A O 1
ATOM 798 N N . VAL A 1 93 ? 6.239 -9.167 -8.713 1.00 89.19 93 VAL A N 1
ATOM 799 C CA . VAL A 1 93 ? 6.967 -8.337 -9.684 1.00 89.19 93 VAL A CA 1
ATOM 800 C C . VAL A 1 93 ? 7.353 -9.097 -10.961 1.00 89.19 93 VAL A C 1
ATOM 802 O O . VAL A 1 93 ? 7.494 -8.499 -12.023 1.00 89.19 93 VAL A O 1
ATOM 805 N N . ASN A 1 94 ? 7.523 -10.423 -10.890 1.00 87.62 94 ASN A N 1
ATOM 806 C CA . ASN A 1 94 ? 7.846 -11.224 -12.069 1.00 87.62 94 ASN A CA 1
ATOM 807 C C . ASN A 1 94 ? 6.667 -11.339 -13.041 1.00 87.62 94 ASN A C 1
ATOM 809 O O . ASN A 1 94 ? 6.911 -11.623 -14.208 1.00 87.62 94 ASN A O 1
ATOM 813 N N . GLY A 1 95 ? 5.429 -11.089 -12.598 1.00 87.38 95 GLY A N 1
ATOM 814 C CA . GLY A 1 95 ? 4.261 -11.042 -13.483 1.00 87.38 95 GLY A CA 1
ATOM 815 C C . GLY A 1 95 ? 4.360 -9.940 -14.542 1.00 87.38 95 GLY A C 1
ATOM 816 O O . GLY A 1 95 ? 3.836 -10.099 -15.639 1.00 87.38 95 GLY A O 1
ATOM 817 N N . TYR A 1 96 ? 5.107 -8.871 -14.251 1.00 88.19 96 TYR A N 1
ATOM 818 C CA . TYR A 1 96 ? 5.340 -7.758 -15.174 1.00 88.19 96 TYR A CA 1
ATOM 819 C C . TYR A 1 96 ? 6.540 -7.970 -16.099 1.00 88.19 96 T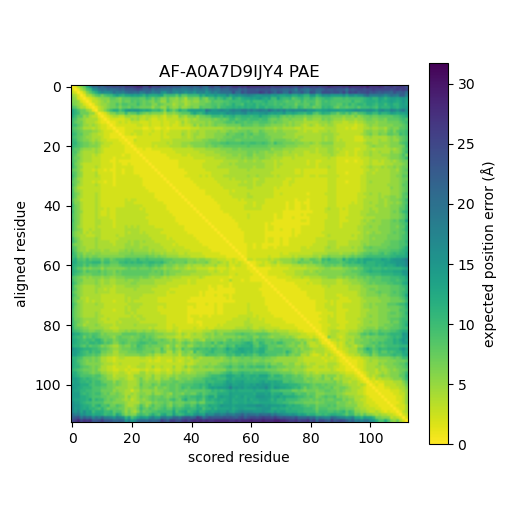YR A C 1
ATOM 821 O O . TYR A 1 96 ? 6.743 -7.193 -17.033 1.00 88.19 96 TYR A O 1
ATOM 829 N N . LYS A 1 97 ? 7.365 -8.999 -15.851 1.00 86.69 97 LYS A N 1
ATOM 830 C CA . LYS A 1 97 ? 8.506 -9.278 -16.721 1.00 86.69 97 LYS A CA 1
ATOM 831 C C . LYS A 1 97 ? 8.004 -9.763 -18.082 1.00 86.69 97 LYS A C 1
ATOM 833 O O . LYS A 1 97 ? 7.126 -10.628 -18.142 1.00 86.69 97 LYS A O 1
ATOM 838 N N . PRO A 1 98 ? 8.576 -9.256 -19.179 1.00 84.62 98 PRO A N 1
ATOM 839 C CA . PRO A 1 98 ? 8.217 -9.727 -20.502 1.00 84.62 98 PRO A CA 1
ATOM 840 C C . PRO A 1 98 ? 8.561 -11.213 -20.651 1.00 84.62 98 PRO A C 1
ATOM 842 O O . PRO A 1 98 ? 9.571 -11.700 -20.139 1.00 84.62 98 PRO A O 1
ATOM 845 N N . ARG A 1 99 ? 7.694 -11.953 -21.347 1.00 84.56 99 ARG A N 1
ATOM 846 C CA . ARG A 1 99 ? 7.971 -13.348 -21.708 1.00 84.56 99 ARG A CA 1
ATOM 847 C C . ARG A 1 99 ? 9.059 -13.408 -22.771 1.00 84.56 99 ARG A C 1
ATOM 849 O O . ARG A 1 99 ? 9.161 -12.506 -23.596 1.00 84.56 99 ARG A O 1
ATOM 856 N N . HIS A 1 100 ? 9.799 -14.516 -22.796 1.00 82.94 100 HIS A N 1
ATOM 857 C CA . HIS A 1 100 ? 10.859 -14.773 -23.776 1.00 82.94 100 HIS A CA 1
ATOM 858 C C . HIS A 1 100 ? 10.400 -14.558 -25.233 1.00 82.94 100 HIS A C 1
ATOM 860 O O . HIS A 1 100 ? 11.142 -14.020 -26.045 1.00 82.94 100 HIS A O 1
ATOM 866 N N . GLU A 1 101 ? 9.156 -14.911 -25.559 1.00 84.94 101 GLU A N 1
ATOM 867 C CA . GLU A 1 101 ? 8.551 -14.697 -26.884 1.00 84.94 101 GLU A CA 1
ATOM 868 C C . GLU A 1 101 ? 8.600 -13.226 -27.323 1.00 84.94 101 GLU A C 1
ATOM 870 O O . GLU A 1 101 ? 9.019 -12.936 -28.439 1.00 84.94 101 GLU A O 1
ATOM 875 N N . LYS A 1 102 ? 8.288 -12.286 -26.420 1.00 84.25 102 LYS A N 1
ATOM 876 C CA . LYS A 1 102 ? 8.337 -10.844 -26.713 1.00 84.25 102 LYS A CA 1
ATOM 877 C C . LYS A 1 102 ? 9.760 -10.348 -26.985 1.00 84.25 102 LYS A C 1
ATOM 879 O O . LYS A 1 102 ? 9.940 -9.405 -27.750 1.00 84.25 102 LYS A O 1
ATOM 884 N N . PHE A 1 103 ? 10.774 -10.981 -26.385 1.00 83.19 103 PHE A N 1
ATOM 885 C CA . PHE A 1 103 ? 12.180 -10.701 -26.704 1.00 83.19 103 PHE A CA 1
ATOM 886 C C . PHE A 1 103 ? 12.529 -11.132 -28.119 1.00 83.19 103 PHE A C 1
ATOM 888 O O . PHE A 1 103 ? 13.175 -10.371 -28.833 1.00 83.19 103 PHE A O 1
ATOM 895 N N . ILE A 1 104 ? 12.059 -12.307 -28.538 1.00 86.00 104 ILE A N 1
ATOM 896 C CA . ILE A 1 104 ? 12.262 -12.787 -29.905 1.00 86.00 104 ILE A CA 1
ATOM 897 C C . ILE A 1 104 ? 11.557 -11.854 -30.895 1.00 86.00 104 ILE A C 1
ATOM 899 O O . ILE A 1 104 ? 12.182 -11.417 -31.853 1.00 86.00 104 ILE A O 1
ATOM 903 N N . GLU A 1 105 ? 10.293 -11.497 -30.654 1.00 87.19 105 GLU A N 1
ATOM 904 C CA . GLU A 1 105 ? 9.534 -10.585 -31.524 1.00 87.19 105 GLU A CA 1
ATOM 905 C C . GLU A 1 105 ? 10.216 -9.219 -31.679 1.00 87.19 105 GLU A C 1
ATOM 907 O O . GLU A 1 105 ? 10.344 -8.716 -32.798 1.00 87.19 105 GLU A O 1
ATOM 912 N N . LYS A 1 106 ? 10.694 -8.632 -30.572 1.00 85.06 106 LYS A N 1
ATOM 913 C CA . LYS A 1 106 ? 11.428 -7.359 -30.593 1.00 85.06 106 LYS A CA 1
ATOM 914 C C . LYS A 1 106 ? 12.736 -7.484 -31.380 1.00 85.06 106 LYS A C 1
ATOM 916 O O . LYS A 1 106 ? 12.970 -6.676 -32.271 1.00 85.06 106 LYS A O 1
ATOM 921 N N . ALA A 1 107 ? 13.525 -8.530 -31.129 1.00 86.06 107 ALA A N 1
ATOM 922 C CA . ALA A 1 107 ? 14.779 -8.769 -31.843 1.00 86.06 107 ALA A CA 1
ATOM 923 C C . ALA A 1 107 ? 14.563 -8.995 -33.351 1.00 86.06 107 ALA A C 1
ATOM 925 O O . ALA A 1 107 ? 15.287 -8.439 -34.171 1.00 86.06 107 ALA A O 1
ATOM 926 N N . VAL A 1 108 ? 13.543 -9.768 -33.740 1.00 91.38 108 VAL A N 1
ATOM 927 C CA . VAL A 1 108 ? 13.183 -9.980 -35.153 1.00 91.38 108 VAL A CA 1
ATOM 928 C C . VAL A 1 108 ? 12.769 -8.667 -35.820 1.00 91.38 108 VAL A C 1
ATOM 930 O O . VAL A 1 108 ? 13.174 -8.407 -36.951 1.00 91.38 108 VAL A O 1
ATOM 933 N N . ARG A 1 109 ? 12.003 -7.819 -35.122 1.00 88.88 109 ARG A N 1
ATOM 934 C CA . ARG A 1 109 ? 11.610 -6.493 -35.618 1.00 88.88 109 ARG A CA 1
ATOM 935 C C . ARG A 1 109 ? 12.812 -5.569 -35.821 1.00 88.88 109 ARG A C 1
ATOM 937 O O . ARG A 1 109 ? 12.842 -4.856 -36.816 1.00 88.88 109 ARG A O 1
ATOM 944 N N . GLU A 1 110 ? 13.771 -5.583 -34.900 1.00 88.62 110 GLU A N 1
ATOM 945 C CA . GLU A 1 110 ? 14.985 -4.759 -34.963 1.00 88.62 110 GLU A CA 1
ATOM 946 C C . GLU A 1 110 ? 15.968 -5.238 -36.047 1.00 88.62 110 GLU A C 1
ATOM 948 O O . GLU A 1 110 ? 16.630 -4.412 -36.656 1.00 88.62 110 GLU A O 1
ATOM 953 N N . MET A 1 111 ? 16.037 -6.544 -36.340 1.00 84.31 111 MET A N 1
ATOM 954 C CA . MET A 1 111 ? 16.880 -7.091 -37.421 1.00 84.31 111 MET A CA 1
ATOM 955 C C . MET A 1 111 ? 16.310 -6.880 -38.834 1.00 84.31 111 MET A C 1
ATOM 957 O O . MET A 1 111 ? 17.038 -7.021 -39.814 1.00 84.31 111 MET A O 1
ATOM 961 N N . GLY A 1 112 ? 15.003 -6.628 -38.953 1.00 77.81 112 GLY A N 1
ATOM 962 C CA . GLY A 1 112 ? 14.327 -6.359 -40.228 1.00 77.81 112 GLY A CA 1
ATOM 963 C C . GLY A 1 112 ? 14.325 -4.883 -40.645 1.00 77.81 112 GLY A C 1
ATOM 964 O O . GLY A 1 112 ? 13.706 -4.553 -41.658 1.00 77.81 112 GLY A O 1
ATOM 965 N N . GLN A 1 113 ? 14.961 -4.014 -39.855 1.00 55.44 113 GLN A N 1
ATOM 966 C CA . GLN A 1 113 ? 15.170 -2.584 -40.104 1.00 55.44 113 GLN A CA 1
ATOM 967 C C . GLN A 1 113 ? 16.645 -2.316 -40.407 1.00 55.44 113 GLN A C 1
ATOM 969 O O . GLN A 1 113 ? 16.896 -1.388 -41.206 1.00 55.44 113 GLN A O 1
#

Sequence (113 aa):
MENFKRYYSERAPLFEEIDCMDPVAFYEAKGQWARDKAVHVEKVKIYHERLRDCYQREEVNFRDNCKKEIDDYWQAFQLFKRDAWGYTDGGNVNGYKPRHEKFIEKAVREMGQ

Foldseek 3Di:
DPPDDDDDPDQQDALVGDDLVPPVSLVSNVVNLVVVLVVLVVQLVVLVVVLVVLCVVCVVCSVPPVPVSVVSNVVSVVVNCQCCDCPHCNPNSCNSHDDPVVVVVVVVVVVVD

InterPro domains:
  IPR019377 NADH-ubiquinone oxidoreductase, subunit 10 [PF10249] (10-80)
  IPR039993 NADH dehydrogenase [ubiquinone] 1 beta subcomplex subunit 10 [PTHR13094] (9-87)

pLDDT: mean 90.02, std 8.33, range [50.16, 98.38]

Secondary structure (DSSP, 8-state):
----PPP-SSPPPPTTTS-TT-HHHHHHHHHHHHHHHHHHHHHHHHHHHHHHHHHHHHGGGHHHHTHHHHHHHHHHHHHHHHHHSTTSTTT-GGGGSPPHHHHHHHHHHHHT-

Mean predicted aligned error: 5.84 Å